Protein AF-A0AA91KDY2-F1 (afdb_monomer)

Secondary structure (DSSP, 8-state):
----TT--HHHHHHHHHHHHHHHHHHHHTT--TT-HHHHHHHHHHHHSSPTTHHHHHHHHHHSSSHHHHTT--SSGGGSPTTS--

Nearest PDB structures (foldseek):
  6et8-assembly2_B  TM=7.106E-01  e=1.952E+00  Klebsiella oxytoca
  6hai-assembly1_A  TM=7.058E-01  e=2.353E+00  Klebsiella oxytoca
  6h96-assembly2_B  TM=8.098E-01  e=6.790E+00  Klebsiella oxytoca

Solvent-accessible surface area (backbone atoms only — not comparable to full-atom values): 4891 Å² total; per-residue (Å²): 131,86,74,59,98,33,78,44,60,66,61,28,48,53,53,48,59,62,47,50,60,58,51,50,52,43,52,71,75,64,55,51,54,84,35,69,70,49,42,51,51,50,58,55,60,50,52,36,27,36,81,62,66,18,21,55,42,34,36,69,63,26,69,76,44,61,70,24,52,73,63,59,64,84,50,72,84,72,52,57,88,63,29,45,116

Foldseek 3Di:
DDFQPAPDQVVLQVVLLVLLVVLVVCVVVVHWCPDPVNVVSLVVNLSSAGPDQLSVVLCVQANDTSVSVVPDDNGPVPPDPSNHD

Mean predicted aligned error: 3.86 Å

Sequence (85 aa):
MMKGVFDDKYEAEKLYKELIPVLQDFLMQGRRFNDPQVQHLVNILRELPQYGAQRRNFEKLYLQDEYGLRKLPKDPNDIPYGHWH

Radius of gyration: 12.21 Å; Cα contacts (8 Å, |Δi|>4): 88; chains: 1; bounding box: 27×21×39 Å

pLDDT: mean 92.77, std 12.84, range [37.5, 98.5]

Structure (mmCIF, N/CA/C/O backbone):
data_AF-A0AA91KDY2-F1
#
_entry.id   AF-A0AA91KDY2-F1
#
loop_
_atom_site.group_PDB
_atom_site.id
_atom_site.type_symbol
_atom_site.label_atom_id
_atom_site.label_alt_id
_atom_site.label_comp_id
_atom_site.label_asym_id
_atom_site.label_entity_id
_atom_site.label_seq_id
_atom_site.pdbx_PDB_ins_code
_atom_site.Cartn_x
_atom_site.Cartn_y
_atom_site.Cartn_z
_atom_site.occupancy
_atom_site.B_iso_or_equiv
_atom_site.auth_seq_id
_atom_site.auth_comp_id
_atom_site.auth_asym_id
_atom_site.auth_atom_id
_atom_site.pdbx_PDB_model_num
ATOM 1 N N . MET A 1 1 ? 1.736 8.568 -25.504 1.00 37.50 1 MET A N 1
ATOM 2 C CA . MET A 1 1 ? 1.582 7.515 -24.479 1.00 37.50 1 MET A CA 1
ATOM 3 C C . MET A 1 1 ? 1.918 8.174 -23.147 1.00 37.50 1 MET A C 1
ATOM 5 O O . MET A 1 1 ? 3.054 8.601 -22.992 1.00 37.50 1 MET A O 1
ATOM 9 N N . MET A 1 2 ? 0.935 8.421 -22.273 1.00 40.41 2 MET A N 1
ATOM 10 C CA . MET A 1 2 ? 1.216 8.955 -20.931 1.00 40.41 2 MET A CA 1
ATOM 11 C C . MET A 1 2 ? 1.963 7.864 -20.161 1.00 40.41 2 MET A C 1
ATOM 13 O O . MET A 1 2 ? 1.387 6.807 -19.913 1.00 40.41 2 MET A O 1
ATOM 17 N N . LYS A 1 3 ? 3.243 8.096 -19.851 1.00 47.31 3 LYS A N 1
ATOM 18 C CA . LYS A 1 3 ? 3.966 7.306 -18.848 1.00 47.31 3 LYS A CA 1
ATOM 19 C C . LYS A 1 3 ? 3.211 7.434 -17.529 1.00 47.31 3 LYS A C 1
ATOM 21 O O . LYS A 1 3 ? 2.785 8.540 -17.187 1.00 47.31 3 LYS A O 1
ATOM 26 N N . GLY A 1 4 ? 3.009 6.323 -16.826 1.00 55.41 4 GLY A N 1
ATOM 27 C CA . GLY A 1 4 ? 2.503 6.381 -15.459 1.00 55.41 4 GLY A CA 1
ATOM 28 C C . GLY A 1 4 ? 3.428 7.270 -14.629 1.00 55.41 4 GLY A C 1
ATOM 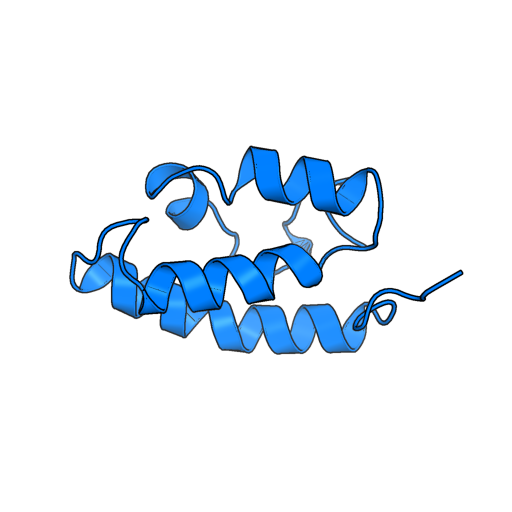29 O O . GLY A 1 4 ? 4.630 7.322 -14.885 1.00 55.41 4 GLY A O 1
ATOM 30 N N . VAL A 1 5 ? 2.878 7.990 -13.651 1.00 56.28 5 VAL A N 1
ATOM 31 C CA . VAL A 1 5 ? 3.638 8.940 -12.814 1.00 56.28 5 VAL A CA 1
ATOM 32 C C . VAL A 1 5 ? 4.821 8.261 -12.087 1.00 56.28 5 VAL A C 1
ATOM 34 O O . VAL A 1 5 ? 5.760 8.946 -11.699 1.00 56.28 5 VAL A O 1
ATOM 37 N N . PHE A 1 6 ? 4.831 6.923 -11.995 1.00 60.88 6 PHE A N 1
ATOM 38 C CA . PHE A 1 6 ? 5.847 6.119 -11.309 1.00 60.88 6 PHE A CA 1
ATOM 39 C C . PHE A 1 6 ? 6.329 4.907 -12.136 1.00 60.88 6 PHE A C 1
ATOM 41 O O . PHE A 1 6 ? 6.300 3.778 -11.662 1.00 60.88 6 PHE A O 1
ATOM 48 N N . ASP A 1 7 ? 6.790 5.115 -13.376 1.00 63.12 7 ASP A N 1
ATOM 49 C CA . ASP A 1 7 ? 7.493 4.059 -14.147 1.00 63.12 7 ASP A CA 1
ATOM 50 C C . ASP A 1 7 ? 8.893 3.717 -13.573 1.00 63.12 7 ASP A C 1
ATOM 52 O O . ASP A 1 7 ? 9.595 2.864 -14.116 1.00 63.12 7 ASP A O 1
ATOM 56 N N . ASP A 1 8 ? 9.315 4.382 -12.492 1.00 83.81 8 ASP A N 1
ATOM 57 C CA . ASP A 1 8 ? 10.542 4.076 -11.759 1.00 83.81 8 ASP A CA 1
ATOM 58 C C . ASP A 1 8 ? 10.236 3.179 -10.551 1.00 83.81 8 ASP A C 1
ATOM 60 O O . ASP A 1 8 ? 9.620 3.605 -9.567 1.00 83.81 8 ASP A O 1
ATOM 64 N N . LYS A 1 9 ? 10.703 1.928 -10.631 1.00 89.00 9 LYS A N 1
ATOM 65 C CA . LYS A 1 9 ? 10.584 0.922 -9.571 1.00 89.00 9 LYS A CA 1
ATOM 66 C C . LYS A 1 9 ? 11.123 1.423 -8.231 1.00 89.00 9 LYS A C 1
ATOM 68 O O . LYS A 1 9 ? 10.505 1.161 -7.203 1.00 89.00 9 LYS A O 1
ATOM 73 N N . TYR A 1 10 ? 12.245 2.142 -8.227 1.00 91.75 10 TYR A N 1
ATOM 74 C CA . TYR A 1 10 ? 12.886 2.587 -6.990 1.00 91.75 10 TYR A CA 1
ATOM 75 C C . TYR A 1 10 ? 12.007 3.584 -6.226 1.00 91.75 10 TYR A C 1
ATOM 77 O O . TYR A 1 10 ? 11.771 3.424 -5.026 1.00 91.75 10 TYR A O 1
ATOM 85 N N . GLU A 1 11 ? 11.459 4.577 -6.928 1.00 91.38 11 GLU A N 1
ATOM 86 C CA . GLU A 1 11 ? 10.556 5.561 -6.324 1.00 91.38 11 GLU A CA 1
ATOM 87 C C . GLU A 1 11 ? 9.236 4.915 -5.879 1.00 91.38 11 GLU A C 1
ATOM 89 O O . GLU A 1 11 ? 8.735 5.220 -4.794 1.00 91.38 11 GLU A O 1
ATOM 94 N N . ALA A 1 12 ? 8.705 3.964 -6.657 1.00 94.06 12 ALA A N 1
ATOM 95 C CA . ALA A 1 12 ? 7.514 3.208 -6.275 1.00 94.06 12 ALA A CA 1
ATOM 96 C C . ALA A 1 12 ? 7.733 2.397 -4.985 1.00 94.06 12 ALA A C 1
ATOM 98 O O . ALA A 1 12 ? 6.881 2.410 -4.097 1.00 94.06 12 ALA A O 1
ATOM 99 N N . GLU A 1 13 ? 8.877 1.721 -4.846 1.00 95.69 13 GLU A N 1
ATOM 100 C CA . GLU A 1 13 ? 9.232 0.971 -3.635 1.00 95.69 13 GLU A CA 1
ATOM 101 C C . GLU A 1 13 ? 9.422 1.876 -2.418 1.00 95.69 13 GLU A C 1
ATOM 103 O O . GLU A 1 13 ? 8.977 1.536 -1.317 1.00 95.69 13 GLU A O 1
ATOM 108 N N . LYS A 1 14 ? 10.076 3.026 -2.603 1.00 95.38 14 LYS A N 1
ATOM 109 C CA . LYS A 1 14 ? 10.275 4.006 -1.537 1.00 95.38 14 LYS A CA 1
ATOM 110 C C . LYS A 1 14 ? 8.933 4.521 -1.022 1.00 95.38 14 LYS A C 1
ATOM 112 O O . LYS A 1 14 ? 8.668 4.440 0.176 1.00 95.38 14 LYS A O 1
ATOM 117 N N . LEU A 1 15 ? 8.065 4.969 -1.927 1.00 96.44 15 LEU A N 1
ATOM 118 C CA . LEU A 1 15 ? 6.753 5.492 -1.563 1.00 96.44 15 LEU A CA 1
ATOM 119 C C . LEU A 1 15 ? 5.859 4.403 -0.954 1.00 96.44 15 LEU A C 1
ATOM 121 O O . LEU A 1 15 ? 5.178 4.649 0.037 1.00 96.44 15 LEU A O 1
ATOM 125 N N . TYR A 1 16 ? 5.910 3.171 -1.469 1.00 97.50 16 TYR A N 1
ATOM 126 C CA . TYR A 1 16 ? 5.213 2.033 -0.867 1.00 97.50 16 TYR A CA 1
ATOM 127 C C . TYR A 1 16 ? 5.591 1.855 0.613 1.00 97.50 16 TYR A C 1
ATOM 129 O O . TYR A 1 16 ? 4.716 1.777 1.477 1.00 97.50 16 TYR A O 1
ATOM 137 N N . LYS A 1 17 ? 6.894 1.857 0.925 1.00 97.62 17 LYS A N 1
ATOM 138 C CA . LYS A 1 17 ? 7.406 1.702 2.297 1.00 97.62 17 LYS A CA 1
ATOM 139 C C . LYS A 1 17 ? 6.983 2.842 3.229 1.00 97.62 17 LYS A C 1
ATOM 141 O O . LYS A 1 17 ? 6.820 2.603 4.423 1.00 97.62 17 LYS A O 1
ATOM 146 N N . GLU A 1 18 ? 6.774 4.047 2.704 1.00 97.12 18 GLU A N 1
ATOM 147 C CA . GLU A 1 18 ? 6.265 5.193 3.468 1.00 97.12 18 GLU A CA 1
ATOM 148 C C . GLU A 1 18 ? 4.749 5.099 3.728 1.00 97.12 18 GLU A C 1
ATOM 150 O O . GLU A 1 18 ? 4.287 5.422 4.822 1.00 97.12 18 GLU A O 1
ATOM 155 N N . LEU A 1 19 ? 3.964 4.622 2.756 1.00 97.75 19 LEU A N 1
ATOM 156 C CA . LEU A 1 19 ? 2.498 4.576 2.848 1.00 97.75 19 LEU A CA 1
ATOM 157 C C . LEU A 1 19 ? 1.972 3.409 3.693 1.00 97.75 19 LEU A C 1
ATOM 159 O O . LEU A 1 19 ? 0.950 3.552 4.368 1.00 97.75 19 LEU A O 1
ATOM 163 N N . ILE A 1 20 ? 2.636 2.249 3.654 1.00 98.00 20 ILE A N 1
ATOM 164 C CA . ILE A 1 20 ? 2.155 1.034 4.327 1.00 98.00 20 ILE A CA 1
ATOM 165 C C . ILE A 1 20 ? 1.989 1.202 5.846 1.00 98.00 20 ILE A C 1
ATOM 167 O O . ILE A 1 20 ? 0.929 0.817 6.345 1.00 98.00 20 ILE A O 1
ATOM 171 N N . PRO A 1 21 ? 2.941 1.792 6.597 1.00 97.94 21 PRO A N 1
ATOM 172 C CA . PRO A 1 21 ? 2.758 2.047 8.025 1.00 97.94 21 PRO A CA 1
ATOM 173 C C . PRO A 1 21 ? 1.541 2.931 8.319 1.00 97.94 21 PRO A C 1
ATOM 175 O O . PRO A 1 21 ? 0.739 2.603 9.187 1.00 97.94 21 PRO A O 1
ATOM 178 N N . VAL A 1 22 ? 1.341 3.996 7.534 1.00 98.00 22 VAL A N 1
ATOM 1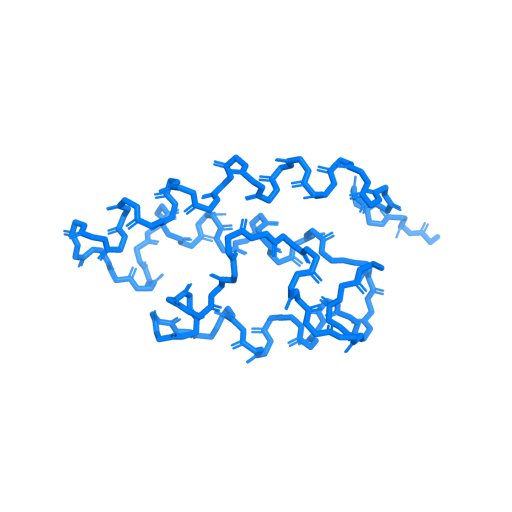79 C CA . VAL A 1 22 ? 0.202 4.916 7.701 1.00 98.00 22 VAL A CA 1
ATOM 180 C C . VAL A 1 22 ? -1.125 4.193 7.465 1.00 98.00 22 VAL A C 1
ATOM 182 O O . VAL A 1 22 ? -2.074 4.341 8.237 1.00 98.00 22 VAL A O 1
ATOM 185 N N . LEU A 1 23 ? -1.193 3.366 6.418 1.00 98.25 23 LEU A N 1
ATOM 186 C CA . LEU A 1 23 ? -2.370 2.548 6.146 1.00 98.25 23 LEU A CA 1
ATOM 187 C C . LEU A 1 23 ? -2.633 1.551 7.283 1.00 98.25 23 LEU A C 1
ATOM 189 O O . LEU A 1 23 ? -3.779 1.387 7.703 1.00 98.25 23 LEU A O 1
ATOM 193 N N . GLN A 1 24 ? -1.589 0.896 7.795 1.00 96.75 24 GLN A N 1
ATOM 194 C CA . GLN A 1 24 ? -1.706 -0.045 8.908 1.00 96.75 24 GLN A CA 1
ATOM 195 C C . GLN A 1 24 ? -2.227 0.643 10.174 1.00 96.75 24 GLN A C 1
ATOM 197 O O . GLN A 1 24 ? -3.150 0.114 10.793 1.00 96.75 24 GLN A O 1
ATOM 202 N N . ASP A 1 25 ? -1.739 1.841 10.498 1.00 97.75 25 ASP A N 1
ATOM 203 C CA . ASP A 1 25 ? -2.222 2.630 11.634 1.00 97.75 25 ASP A CA 1
ATOM 204 C C . ASP A 1 25 ? -3.716 2.958 11.503 1.00 97.75 25 ASP A C 1
ATOM 206 O O . ASP A 1 25 ? -4.485 2.781 12.451 1.00 97.75 25 ASP A O 1
ATOM 210 N N . PHE A 1 26 ? -4.172 3.360 10.315 1.00 97.75 26 PHE A N 1
ATOM 211 C CA . PHE A 1 26 ? -5.595 3.602 10.054 1.00 97.75 26 PHE A CA 1
ATOM 212 C C . PHE A 1 26 ? -6.445 2.343 10.241 1.00 97.75 26 PHE A C 1
ATOM 214 O O . PHE A 1 26 ? -7.498 2.390 10.886 1.00 97.75 26 PHE A O 1
ATOM 221 N N . LEU A 1 27 ? -5.984 1.200 9.733 1.00 96.44 27 LEU A N 1
ATOM 222 C CA . LEU A 1 27 ? -6.680 -0.077 9.894 1.00 96.44 27 LEU A CA 1
ATOM 223 C C . LEU A 1 27 ? -6.667 -0.581 11.346 1.00 96.44 27 LEU A C 1
ATOM 225 O O . LEU A 1 27 ? -7.597 -1.289 11.750 1.00 96.44 27 LEU A O 1
ATOM 229 N N . MET A 1 28 ? -5.640 -0.242 12.130 1.00 96.12 28 MET A N 1
ATOM 230 C CA . MET A 1 28 ? -5.550 -0.536 13.566 1.00 96.12 28 MET A CA 1
ATOM 231 C C . MET A 1 28 ? -6.489 0.341 14.396 1.00 96.12 28 MET A C 1
ATOM 233 O O . MET A 1 28 ? -7.077 -0.142 15.358 1.00 96.12 28 MET A O 1
ATOM 237 N N . GLN A 1 29 ? -6.706 1.591 13.985 1.00 96.94 29 GLN A N 1
ATOM 238 C CA . GLN A 1 29 ? -7.711 2.489 14.571 1.00 96.94 29 GLN A CA 1
ATOM 239 C C . GLN A 1 29 ? -9.159 2.072 14.251 1.00 96.94 29 GLN A C 1
ATOM 241 O O . GLN A 1 29 ? -10.103 2.722 14.695 1.00 96.94 29 GLN A O 1
ATOM 246 N N . GLY A 1 30 ? -9.357 1.005 13.471 1.00 96.38 30 GLY A N 1
ATOM 247 C CA . GLY A 1 30 ? -10.680 0.500 13.108 1.00 96.38 30 GLY A CA 1
ATOM 248 C C . GLY A 1 30 ? -11.333 1.236 11.938 1.00 96.38 30 GLY A C 1
ATOM 249 O O . GLY A 1 30 ? -12.529 1.046 11.698 1.00 96.38 30 GLY A O 1
ATOM 250 N N . ARG A 1 31 ? -10.577 2.051 11.188 1.00 97.25 31 ARG A N 1
ATOM 251 C CA . ARG A 1 31 ? -11.097 2.704 9.980 1.00 97.25 31 ARG A CA 1
ATOM 252 C C . ARG A 1 31 ? -11.467 1.662 8.929 1.00 97.25 31 ARG A C 1
ATOM 254 O O . ARG A 1 31 ? -10.799 0.639 8.771 1.00 97.25 31 ARG A O 1
ATOM 261 N N . ARG A 1 32 ? -12.568 1.929 8.230 1.00 97.06 32 ARG A N 1
ATOM 262 C CA . ARG A 1 32 ? -13.137 1.047 7.201 1.00 97.06 32 ARG A CA 1
ATOM 263 C C . ARG A 1 32 ? -12.542 1.361 5.838 1.00 97.06 32 ARG A C 1
ATOM 265 O O . ARG A 1 32 ? -12.005 2.443 5.631 1.00 97.06 32 ARG A O 1
ATOM 272 N N . PHE A 1 33 ? -12.701 0.440 4.894 1.00 97.69 33 PHE A N 1
ATOM 273 C CA . PHE A 1 33 ? -12.174 0.586 3.537 1.00 97.69 33 PHE A CA 1
ATOM 274 C C . PHE A 1 33 ? -12.656 1.884 2.877 1.00 97.69 33 PHE A C 1
ATOM 276 O O . PHE A 1 33 ? -11.858 2.607 2.296 1.00 97.69 33 PHE A O 1
ATOM 283 N N . ASN A 1 34 ? -13.936 2.226 3.042 1.00 96.69 34 ASN A N 1
ATOM 284 C CA . ASN A 1 34 ? -14.550 3.424 2.459 1.00 96.69 34 ASN A CA 1
ATOM 285 C C . ASN A 1 34 ? -14.235 4.735 3.211 1.00 96.69 34 ASN A C 1
ATOM 287 O O . ASN A 1 34 ? -14.765 5.780 2.837 1.00 96.69 34 ASN A O 1
ATOM 291 N N . ASP A 1 35 ? -13.424 4.708 4.277 1.00 98.38 35 ASP A N 1
ATOM 292 C CA . ASP A 1 35 ? -12.967 5.935 4.940 1.00 98.38 35 ASP A CA 1
ATOM 293 C C . ASP A 1 35 ? -12.206 6.818 3.926 1.00 98.38 35 ASP A C 1
ATOM 295 O O . ASP A 1 35 ? -11.355 6.301 3.196 1.00 98.38 35 ASP A O 1
ATOM 299 N N . PRO A 1 36 ? -12.473 8.137 3.850 1.00 98.25 36 PRO A N 1
ATOM 300 C CA . PRO A 1 36 ? -11.842 9.006 2.856 1.00 98.25 36 PRO A CA 1
ATOM 301 C C . PRO A 1 36 ? -10.309 9.012 2.899 1.00 98.25 36 PRO A C 1
ATOM 303 O O . PRO A 1 36 ? -9.667 9.104 1.854 1.00 98.25 36 PRO A O 1
ATOM 306 N N . GLN A 1 37 ? -9.709 8.899 4.087 1.00 97.50 37 GLN A N 1
ATOM 307 C CA . GLN A 1 37 ? -8.256 8.863 4.245 1.00 97.50 37 GLN A CA 1
ATOM 308 C C . GLN A 1 37 ? -7.693 7.511 3.802 1.00 97.50 37 GLN A C 1
ATOM 310 O O . GLN A 1 37 ? -6.662 7.468 3.134 1.00 97.50 37 GLN A O 1
ATOM 315 N N . VAL A 1 38 ? -8.400 6.414 4.092 1.00 98.44 38 VAL A N 1
ATOM 316 C CA . VAL A 1 38 ? -8.046 5.080 3.578 1.00 98.44 38 VAL A CA 1
ATOM 317 C C . VAL A 1 38 ? -8.135 5.057 2.052 1.00 98.44 38 VAL A C 1
ATOM 319 O O . VAL A 1 38 ? -7.181 4.653 1.394 1.00 98.44 38 VAL A O 1
ATOM 322 N N . GLN A 1 39 ? -9.224 5.567 1.472 1.00 98.50 39 GLN A N 1
ATOM 323 C CA . GLN A 1 39 ? -9.396 5.649 0.019 1.00 98.50 39 GLN A CA 1
ATOM 324 C C . GLN A 1 39 ? -8.337 6.526 -0.653 1.00 98.50 39 GLN A C 1
ATOM 326 O O . GLN A 1 39 ? -7.878 6.202 -1.747 1.00 98.50 39 GLN A O 1
ATOM 3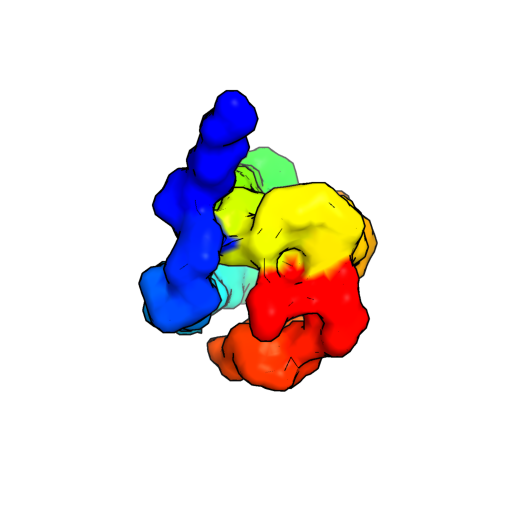31 N N . HIS A 1 40 ? -7.896 7.605 -0.003 1.00 98.19 40 HIS A N 1
ATOM 332 C CA . HIS A 1 40 ? -6.794 8.413 -0.516 1.00 98.19 40 HIS A CA 1
ATOM 333 C C . HIS A 1 40 ? -5.499 7.596 -0.638 1.00 98.19 40 HIS A C 1
ATOM 335 O O . HIS A 1 40 ? -4.885 7.590 -1.704 1.00 98.19 40 HIS A O 1
ATOM 341 N N . LEU A 1 41 ? -5.131 6.838 0.402 1.00 98.25 41 LEU A N 1
ATOM 342 C CA . LEU A 1 41 ? -3.965 5.948 0.364 1.00 98.25 41 LEU A CA 1
ATOM 343 C C . LEU A 1 41 ? -4.128 4.837 -0.680 1.00 98.25 41 LEU A C 1
ATOM 345 O O . LEU A 1 41 ? -3.1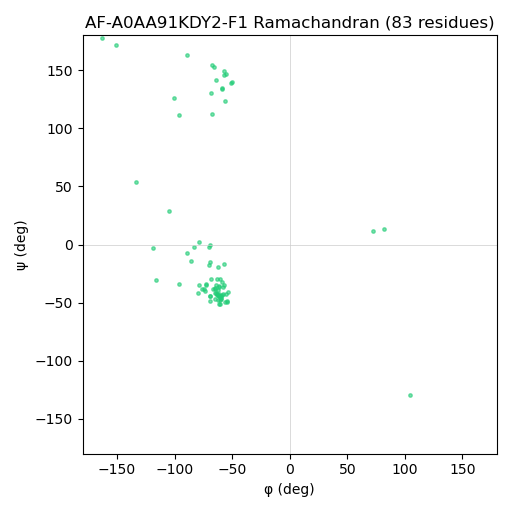96 4.573 -1.434 1.00 98.25 41 LEU A O 1
ATOM 349 N N . VAL A 1 42 ? -5.314 4.228 -0.777 1.00 98.44 42 VAL A N 1
ATOM 350 C CA . VAL A 1 42 ? -5.631 3.210 -1.794 1.00 98.44 42 VAL A CA 1
ATOM 351 C C . VAL A 1 42 ? -5.433 3.756 -3.207 1.00 98.44 42 VAL A C 1
ATOM 353 O O . VAL A 1 42 ? -4.848 3.078 -4.050 1.00 98.44 42 VAL A O 1
ATOM 356 N N . ASN A 1 43 ? -5.872 4.987 -3.468 1.00 97.94 43 ASN A N 1
ATOM 357 C CA . ASN A 1 43 ? -5.711 5.618 -4.774 1.00 97.94 43 ASN A CA 1
ATOM 358 C C . ASN A 1 43 ? -4.239 5.858 -5.125 1.00 97.94 43 ASN A C 1
ATOM 360 O O . ASN A 1 43 ? -3.868 5.664 -6.277 1.00 97.94 43 ASN A O 1
ATOM 364 N N . ILE A 1 44 ? -3.399 6.223 -4.151 1.00 97.25 44 ILE A N 1
ATOM 365 C CA . ILE A 1 44 ? -1.954 6.364 -4.376 1.00 97.25 44 ILE A CA 1
ATOM 366 C C . ILE A 1 44 ? -1.319 4.987 -4.608 1.00 97.25 44 ILE A C 1
ATOM 368 O O . ILE A 1 44 ? -0.611 4.799 -5.594 1.00 97.25 44 ILE A O 1
ATOM 372 N N . LEU A 1 45 ? -1.619 4.003 -3.750 1.00 97.75 45 LEU A N 1
ATOM 373 C CA . LEU A 1 45 ? -1.101 2.634 -3.857 1.00 97.75 45 LEU A CA 1
ATOM 374 C C . LEU A 1 45 ? -1.458 1.979 -5.198 1.00 97.75 45 LEU A C 1
ATOM 376 O O . LEU A 1 45 ? -0.634 1.260 -5.758 1.00 97.75 45 LEU A O 1
ATOM 380 N N . ARG A 1 46 ? -2.652 2.251 -5.744 1.00 97.44 46 ARG A N 1
ATOM 381 C CA . ARG A 1 46 ? -3.081 1.772 -7.069 1.00 97.44 46 ARG A CA 1
ATOM 382 C C . ARG A 1 46 ? -2.144 2.239 -8.181 1.00 97.44 46 ARG A C 1
ATOM 384 O O . ARG A 1 46 ? -1.982 1.534 -9.171 1.00 97.44 46 ARG A O 1
ATOM 391 N N . GLU A 1 47 ? -1.539 3.411 -8.051 1.00 96.12 47 GLU A N 1
ATOM 392 C CA . GLU A 1 47 ? -0.715 3.991 -9.110 1.00 96.12 47 GLU A CA 1
ATOM 393 C C . GLU A 1 47 ? 0.739 3.509 -9.089 1.00 9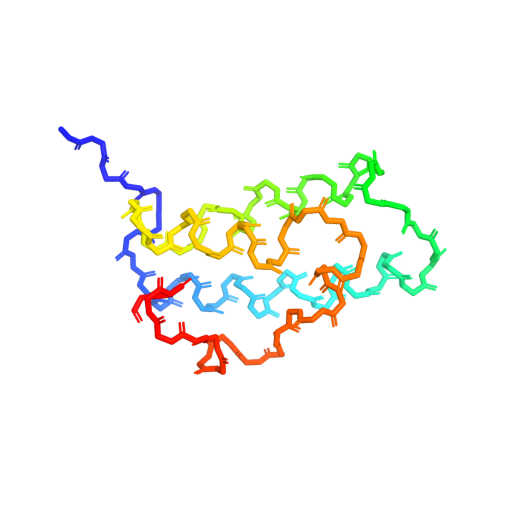6.12 47 GLU A C 1
ATOM 395 O O . GLU A 1 47 ? 1.428 3.682 -10.0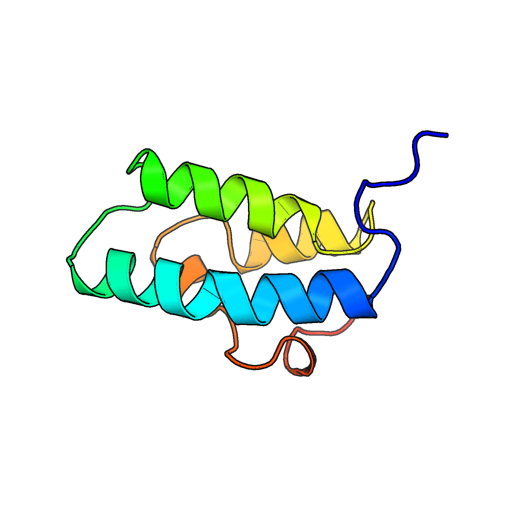97 1.00 96.12 47 GLU A O 1
ATOM 400 N N . LEU A 1 48 ? 1.186 2.878 -7.995 1.00 95.81 48 LEU A N 1
ATOM 401 C CA . LEU A 1 48 ? 2.581 2.473 -7.814 1.00 95.81 48 LEU A CA 1
ATOM 402 C C . LEU A 1 48 ? 3.047 1.336 -8.732 1.00 95.81 48 LEU A C 1
ATOM 404 O O . LEU A 1 48 ? 4.151 1.464 -9.252 1.00 95.81 48 LEU A O 1
ATOM 408 N N . PRO A 1 49 ? 2.294 0.239 -8.956 1.00 95.94 49 PRO A N 1
ATOM 409 C CA . PRO A 1 49 ? 2.737 -0.810 -9.868 1.00 95.94 49 PRO A CA 1
ATOM 410 C C . PRO A 1 49 ? 2.794 -0.305 -11.311 1.00 95.94 49 PRO A C 1
ATOM 412 O O . PRO A 1 49 ? 1.988 0.549 -11.714 1.00 95.94 49 PRO A O 1
ATOM 415 N N . GLN A 1 50 ? 3.668 -0.919 -12.116 1.00 93.56 50 GLN A N 1
ATOM 416 C CA . GLN A 1 50 ? 3.764 -0.628 -13.544 1.00 93.56 50 GLN A CA 1
ATOM 417 C C . GLN A 1 50 ? 2.385 -0.696 -14.215 1.00 93.56 50 GLN A C 1
ATOM 419 O O . GLN A 1 50 ? 1.557 -1.583 -13.948 1.00 93.56 50 GLN A O 1
ATOM 424 N N . TYR A 1 51 ? 2.130 0.256 -15.112 1.00 92.62 51 TYR A N 1
ATOM 425 C CA . TYR A 1 51 ? 0.858 0.343 -15.814 1.00 92.62 51 TYR A CA 1
ATOM 426 C C . TYR A 1 51 ? 0.531 -0.947 -16.592 1.00 92.62 51 TYR A C 1
ATOM 428 O O . TYR A 1 51 ? 1.399 -1.608 -17.159 1.00 92.62 51 TYR A O 1
ATOM 436 N N . GLY A 1 52 ? -0.760 -1.286 -16.669 1.00 94.06 52 GLY A N 1
ATOM 437 C CA . GLY A 1 52 ? -1.255 -2.423 -17.444 1.00 94.06 52 GLY A CA 1
ATOM 438 C C . GLY A 1 52 ? -1.638 -3.620 -16.578 1.00 94.06 52 GLY A C 1
ATOM 439 O O . GLY A 1 52 ? -2.450 -3.497 -15.660 1.00 94.06 52 GLY A O 1
ATOM 440 N N . ALA A 1 53 ? -1.138 -4.810 -16.926 1.00 96.56 53 ALA A N 1
ATOM 441 C CA . ALA A 1 53 ? -1.536 -6.051 -16.261 1.00 96.56 53 ALA A CA 1
ATOM 442 C C . ALA A 1 53 ? -1.123 -6.078 -14.782 1.00 96.56 53 ALA A C 1
ATOM 444 O O . ALA A 1 53 ? -1.943 -6.454 -13.949 1.00 96.56 53 ALA A O 1
ATOM 445 N N . GLN A 1 54 ? 0.086 -5.606 -14.463 1.00 95.69 54 GLN A N 1
ATOM 446 C CA . GLN A 1 54 ? 0.609 -5.593 -13.097 1.00 95.69 54 GLN A CA 1
ATOM 447 C C . GLN A 1 54 ? -0.258 -4.756 -12.161 1.00 95.69 54 GLN A C 1
ATOM 449 O O . GLN A 1 54 ? -0.750 -5.275 -11.162 1.00 95.69 54 GLN A O 1
ATOM 454 N N . ARG A 1 55 ? -0.562 -3.512 -12.546 1.00 96.81 55 ARG A N 1
ATOM 455 C CA . ARG A 1 55 ? -1.484 -2.647 -11.803 1.00 96.81 55 ARG A CA 1
ATOM 456 C C . ARG A 1 55 ? -2.856 -3.277 -11.568 1.00 96.81 55 ARG A C 1
ATOM 458 O O . ARG A 1 55 ? -3.347 -3.282 -10.444 1.00 96.81 55 ARG A O 1
ATOM 465 N N . ARG A 1 56 ? -3.474 -3.838 -12.614 1.00 97.69 56 ARG A N 1
ATOM 466 C CA . ARG A 1 56 ? -4.790 -4.491 -12.487 1.00 97.69 56 ARG A CA 1
ATOM 467 C C . ARG A 1 56 ? -4.746 -5.688 -11.543 1.00 97.69 56 ARG A C 1
ATOM 469 O O . ARG A 1 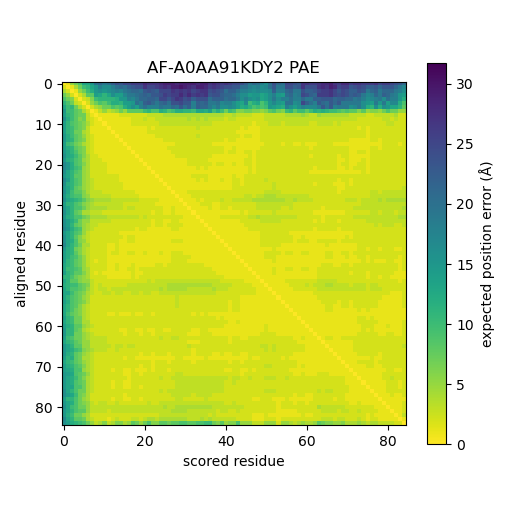56 ? -5.699 -5.910 -10.803 1.00 97.69 56 ARG A O 1
ATOM 476 N N . ASN A 1 57 ? -3.673 -6.469 -11.591 1.00 98.25 57 ASN A N 1
ATOM 477 C CA . ASN A 1 57 ? -3.503 -7.631 -10.731 1.00 98.25 57 ASN A CA 1
ATOM 478 C C . ASN A 1 57 ? -3.280 -7.206 -9.274 1.00 98.25 57 ASN A C 1
ATOM 480 O O . ASN A 1 57 ? -3.937 -7.738 -8.384 1.00 98.25 57 ASN A O 1
ATOM 484 N N . PHE A 1 58 ? -2.434 -6.199 -9.037 1.00 98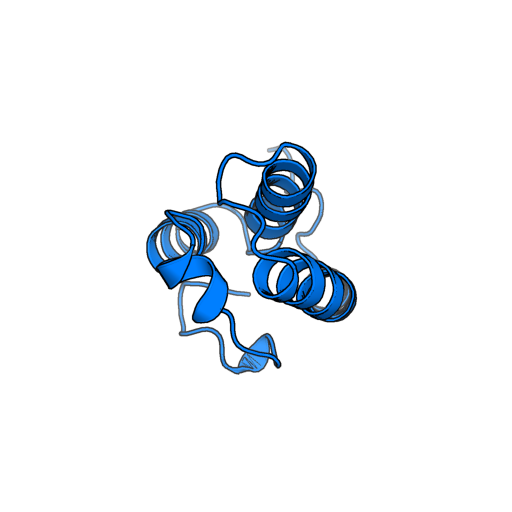.38 58 PHE A N 1
ATOM 485 C CA . PHE A 1 58 ? -2.211 -5.609 -7.715 1.00 98.38 58 PHE A CA 1
ATOM 486 C C . PHE A 1 58 ? -3.510 -5.097 -7.087 1.00 98.38 58 PHE A C 1
ATOM 488 O O . PHE A 1 58 ? -3.843 -5.453 -5.957 1.00 98.38 58 PHE A O 1
ATOM 495 N N . GLU A 1 59 ? -4.285 -4.315 -7.845 1.00 98.31 59 GLU A N 1
ATOM 496 C CA . GLU A 1 59 ? -5.565 -3.778 -7.387 1.00 98.31 59 GLU A CA 1
ATOM 497 C C . GLU A 1 59 ? -6.553 -4.891 -7.029 1.00 98.31 59 GLU A C 1
ATOM 499 O O . GLU A 1 59 ? -7.182 -4.837 -5.972 1.00 98.31 59 GLU A O 1
ATOM 504 N N . LYS A 1 60 ? -6.666 -5.923 -7.873 1.00 98.38 60 LYS A N 1
ATOM 505 C CA . LYS A 1 60 ? -7.541 -7.074 -7.614 1.00 98.38 60 LYS A CA 1
ATOM 506 C C . LYS A 1 60 ? -7.128 -7.872 -6.381 1.00 98.38 60 LYS A C 1
ATOM 508 O O . LYS A 1 60 ? -7.997 -8.419 -5.710 1.00 98.38 60 LYS A O 1
ATOM 513 N N . LEU A 1 61 ? -5.829 -7.975 -6.110 1.00 98.25 61 LEU A N 1
ATOM 514 C CA . LEU A 1 61 ? -5.314 -8.777 -5.004 1.00 98.25 61 LEU A CA 1
ATOM 515 C C . LEU A 1 61 ? -5.432 -8.057 -3.656 1.00 98.25 61 LEU A C 1
ATOM 517 O O . LEU A 1 61 ? -5.799 -8.686 -2.663 1.00 98.25 61 LEU A O 1
ATOM 521 N N . TYR A 1 62 ? -5.125 -6.759 -3.617 1.00 98.50 62 TYR A N 1
ATOM 522 C CA . TYR A 1 62 ? -4.964 -6.031 -2.357 1.00 98.50 62 TYR A CA 1
ATOM 523 C C . TYR A 1 62 ? -5.981 -4.914 -2.131 1.00 98.50 62 TYR A C 1
ATOM 525 O O . TYR A 1 62 ? -6.315 -4.624 -0.989 1.00 98.50 62 TYR A O 1
ATOM 533 N N . LEU A 1 63 ? -6.480 -4.263 -3.181 1.00 98.31 63 LEU A N 1
ATOM 534 C CA . LEU A 1 63 ? -7.177 -2.977 -3.053 1.00 98.31 63 LEU A CA 1
ATOM 535 C C . LEU A 1 63 ? -8.702 -3.093 -3.208 1.00 98.31 63 LEU A C 1
ATOM 537 O O . LEU A 1 63 ? -9.341 -2.155 -3.677 1.00 98.31 63 LEU A O 1
ATOM 541 N N . GLN A 1 64 ? -9.283 -4.242 -2.855 1.00 98.12 64 GLN A N 1
ATOM 542 C CA . GLN A 1 64 ? -10.725 -4.495 -3.002 1.00 98.12 64 GLN A CA 1
ATOM 543 C C . GLN A 1 64 ? -11.526 -4.235 -1.718 1.00 98.12 64 GLN A C 1
ATOM 545 O O . GLN A 1 64 ? -12.678 -3.818 -1.793 1.00 98.12 64 GLN A O 1
ATOM 550 N N . ASP A 1 65 ? -10.934 -4.495 -0.551 1.00 97.75 65 ASP A N 1
ATOM 551 C CA . ASP A 1 65 ? -11.600 -4.430 0.754 1.00 97.75 65 ASP A CA 1
ATOM 552 C C . ASP A 1 65 ? -10.574 -4.378 1.907 1.00 97.75 65 ASP A C 1
ATOM 554 O O . ASP A 1 65 ? -9.361 -4.444 1.688 1.00 97.75 65 ASP A O 1
ATOM 558 N N . GLU A 1 66 ? -11.035 -4.275 3.161 1.00 96.38 66 GLU A N 1
ATOM 559 C CA . GLU A 1 66 ? -10.146 -4.248 4.331 1.00 96.38 66 GLU A CA 1
ATOM 560 C C . GLU A 1 66 ? -9.288 -5.515 4.479 1.00 96.38 66 GLU A C 1
ATOM 562 O O . GLU A 1 66 ? -8.190 -5.455 5.039 1.00 96.38 66 GLU A O 1
ATOM 567 N N . TYR A 1 67 ? -9.778 -6.669 4.024 1.00 96.25 67 TYR A N 1
ATOM 568 C CA . TYR A 1 67 ? -9.054 -7.932 4.127 1.00 96.25 67 TYR A CA 1
ATOM 569 C C . TYR A 1 67 ? -7.893 -7.984 3.128 1.00 96.25 67 TYR A C 1
ATOM 571 O O . TYR A 1 67 ? -6.794 -8.401 3.495 1.00 96.25 67 TYR A O 1
ATOM 579 N N . GLY A 1 68 ? -8.100 -7.491 1.907 1.00 97.81 68 GLY A N 1
ATOM 580 C CA . GLY A 1 68 ? -7.062 -7.277 0.903 1.00 97.81 68 GLY A CA 1
ATOM 581 C C . GLY A 1 68 ? -5.985 -6.316 1.398 1.00 97.81 68 GLY A C 1
ATOM 582 O O . GLY A 1 68 ? -4.800 -6.646 1.334 1.00 97.81 68 GLY A O 1
ATOM 583 N N . LEU A 1 69 ? -6.378 -5.182 1.990 1.00 98.12 69 LEU A N 1
ATOM 584 C CA . LEU A 1 69 ? -5.415 -4.204 2.506 1.00 98.12 69 LEU A CA 1
ATOM 585 C C . LEU A 1 69 ? -4.523 -4.797 3.605 1.00 98.12 69 LEU A C 1
ATOM 587 O O . LEU A 1 69 ? -3.328 -4.522 3.651 1.00 98.12 69 LEU A O 1
ATOM 591 N N . ARG A 1 70 ? -5.070 -5.669 4.461 1.00 96.19 70 ARG A N 1
ATOM 592 C CA . ARG A 1 70 ? -4.303 -6.362 5.514 1.00 96.19 70 ARG A CA 1
ATOM 593 C C . ARG A 1 70 ? -3.311 -7.398 4.980 1.00 96.19 70 ARG A C 1
ATOM 595 O O . ARG A 1 70 ? -2.450 -7.834 5.738 1.00 96.19 70 ARG A O 1
ATOM 602 N N . LYS A 1 71 ? -3.423 -7.800 3.711 1.00 97.31 71 LYS A N 1
ATOM 603 C CA . LYS A 1 71 ? -2.485 -8.722 3.052 1.00 97.31 71 LYS A CA 1
ATOM 604 C C . LYS A 1 71 ? -1.3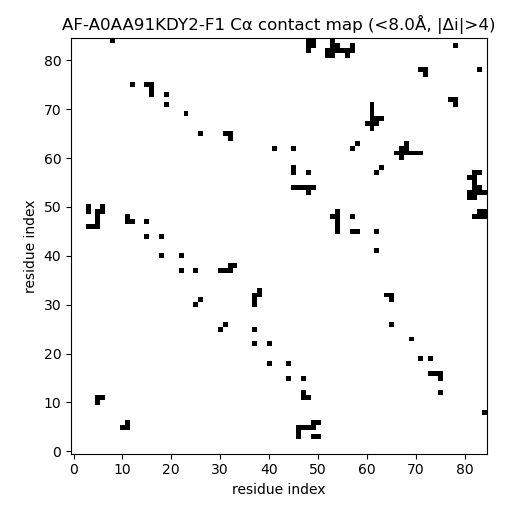13 -8.020 2.380 1.00 97.31 71 LYS A C 1
ATOM 606 O O . LYS A 1 71 ? -0.422 -8.719 1.900 1.00 97.31 71 LYS A O 1
ATOM 611 N N . LEU A 1 72 ? -1.317 -6.688 2.307 1.00 98.00 72 LEU A N 1
ATOM 612 C CA . LEU A 1 72 ? -0.206 -5.946 1.722 1.00 98.00 72 LEU A CA 1
ATOM 613 C C . LEU A 1 72 ? 1.097 -6.310 2.455 1.00 98.00 72 LEU A C 1
ATOM 615 O O . LEU A 1 72 ? 1.160 -6.173 3.684 1.00 98.00 72 LEU A O 1
ATOM 619 N N . PRO A 1 73 ? 2.128 -6.795 1.740 1.00 97.44 73 PRO A N 1
ATOM 620 C CA . PRO A 1 73 ? 3.393 -7.141 2.368 1.00 97.44 73 PRO A CA 1
ATOM 621 C C . PRO A 1 73 ? 4.102 -5.889 2.891 1.00 97.44 73 PRO A C 1
ATOM 623 O O . PRO A 1 73 ? 3.896 -4.783 2.393 1.00 97.44 73 PRO A O 1
ATOM 626 N N . LYS A 1 74 ? 4.959 -6.053 3.901 1.00 95.50 74 LYS A N 1
ATOM 627 C CA . LYS A 1 74 ? 5.769 -4.941 4.426 1.00 95.50 74 LYS A CA 1
ATOM 628 C C . LYS A 1 74 ? 6.896 -4.557 3.468 1.00 95.50 74 LYS A C 1
ATOM 630 O O . LYS A 1 74 ? 7.227 -3.379 3.368 1.00 95.50 74 LYS A O 1
ATOM 635 N N . ASP A 1 75 ? 7.463 -5.541 2.775 1.00 95.38 75 ASP A N 1
ATOM 636 C CA . ASP A 1 75 ? 8.451 -5.330 1.723 1.00 95.38 75 ASP A CA 1
ATOM 637 C C . ASP A 1 75 ? 7.769 -5.447 0.346 1.00 95.38 75 ASP A C 1
ATOM 639 O O . ASP A 1 75 ? 7.117 -6.459 0.080 1.00 95.38 75 ASP A O 1
ATOM 643 N N . PRO A 1 76 ? 7.886 -4.447 -0.547 1.00 95.62 76 PRO A N 1
ATOM 644 C CA . PRO A 1 76 ? 7.336 -4.540 -1.899 1.00 95.62 76 PRO A CA 1
ATOM 645 C C . PRO A 1 76 ? 7.958 -5.674 -2.734 1.00 95.62 76 PRO A C 1
ATOM 647 O O . PRO A 1 76 ? 7.335 -6.121 -3.694 1.00 95.62 76 PRO A O 1
ATOM 650 N N . ASN A 1 77 ? 9.138 -6.189 -2.372 1.00 94.12 77 ASN A N 1
ATOM 651 C CA . ASN A 1 77 ? 9.747 -7.336 -3.056 1.00 94.12 77 ASN A CA 1
ATOM 652 C C . ASN A 1 77 ? 9.008 -8.659 -2.808 1.00 94.12 77 ASN A C 1
ATOM 654 O O . ASN A 1 77 ? 9.170 -9.598 -3.584 1.00 94.12 77 ASN A O 1
ATOM 658 N N . ASP A 1 78 ? 8.172 -8.727 -1.769 1.00 97.31 78 ASP A N 1
ATOM 659 C CA . ASP A 1 78 ? 7.323 -9.890 -1.494 1.00 97.31 78 ASP A CA 1
ATOM 660 C C . ASP A 1 78 ? 6.015 -9.861 -2.309 1.00 97.31 78 ASP A C 1
ATOM 662 O O . ASP A 1 78 ? 5.190 -10.776 -2.210 1.00 97.31 78 ASP A O 1
ATOM 666 N N . ILE A 1 79 ? 5.785 -8.810 -3.108 1.00 97.44 79 ILE A N 1
ATOM 667 C CA . ILE A 1 79 ? 4.623 -8.732 -3.994 1.00 97.44 79 ILE A CA 1
ATOM 668 C C . ILE A 1 79 ? 4.788 -9.777 -5.114 1.00 97.44 79 ILE A C 1
ATOM 670 O O . ILE A 1 79 ? 5.832 -9.820 -5.770 1.00 97.44 79 ILE A O 1
ATOM 674 N N . PRO A 1 80 ? 3.766 -10.614 -5.385 1.00 97.38 80 PRO A N 1
ATOM 675 C CA . PRO A 1 80 ? 3.876 -11.675 -6.377 1.00 97.38 80 PRO A CA 1
ATOM 676 C C . PRO A 1 80 ? 4.250 -11.177 -7.776 1.00 97.38 80 PRO A C 1
ATOM 678 O O . PRO A 1 80 ? 3.826 -10.107 -8.223 1.00 97.38 80 PRO A O 1
ATOM 681 N N . TYR A 1 81 ? 4.962 -12.026 -8.521 1.00 95.12 81 TYR A N 1
ATOM 682 C CA . TYR A 1 81 ? 5.277 -11.774 -9.925 1.00 95.12 81 TYR A CA 1
ATOM 683 C C . TYR A 1 81 ? 4.024 -11.385 -10.728 1.00 95.12 81 TYR A C 1
ATOM 685 O O . TYR A 1 81 ? 2.928 -11.923 -10.530 1.00 95.12 81 TYR A O 1
ATOM 693 N N . GLY A 1 82 ? 4.177 -10.420 -11.636 1.00 95.06 82 GLY A N 1
ATOM 694 C CA . GLY A 1 82 ? 3.075 -9.927 -12.459 1.00 95.06 82 GLY A CA 1
ATOM 695 C C . GLY A 1 82 ? 2.050 -9.069 -11.708 1.00 95.06 82 GLY A C 1
ATOM 696 O O . GLY A 1 82 ? 0.993 -8.797 -12.275 1.00 95.06 82 GLY A O 1
ATOM 697 N N . HIS A 1 83 ? 2.343 -8.653 -10.470 1.00 97.06 83 HIS A N 1
ATOM 698 C CA . HIS A 1 83 ? 1.584 -7.664 -9.688 1.00 97.06 83 HIS A CA 1
ATOM 699 C C . HIS A 1 83 ? 2.442 -6.431 -9.339 1.00 97.06 83 HIS A C 1
ATOM 701 O O . HIS A 1 83 ? 1.943 -5.483 -8.742 1.00 97.06 83 HIS A O 1
ATOM 707 N N . TRP A 1 84 ? 3.724 -6.435 -9.712 1.00 95.31 84 TRP A N 1
ATOM 708 C CA . TRP A 1 84 ? 4.704 -5.387 -9.421 1.00 95.31 84 TRP A CA 1
ATOM 709 C C . TRP A 1 84 ? 5.784 -5.318 -10.505 1.00 95.31 84 TRP A C 1
ATOM 711 O O . TRP A 1 84 ? 5.829 -6.216 -11.351 1.00 95.31 84 TRP A O 1
ATOM 721 N N . HIS A 1 85 ? 6.630 -4.280 -10.428 1.00 89.75 85 HIS A N 1
ATOM 722 C CA . HIS A 1 85 ? 7.740 -3.965 -11.342 1.00 89.75 85 HIS A CA 1
ATOM 723 C C . HIS A 1 85 ? 8.776 -5.081 -11.485 1.00 89.75 85 HIS A C 1
ATOM 725 O O . HIS A 1 85 ? 9.346 -5.513 -10.449 1.00 89.75 85 HIS A O 1
#